Protein AF-S7NS71-F1 (afdb_monomer_lite)

InterPro domains:
  IPR000109 Proton-dependent oligopeptide transporter family [PF00854] (8-82)
  IPR036259 MFS transporter superfamily [G3DSA:1.20.1250.20] (3-94)

Structure (mmCIF, N/CA/C/O backbone):
data_AF-S7NS71-F1
#
_entry.id   AF-S7NS71-F1
#
loop_
_atom_site.group_PDB
_atom_site.id
_atom_site.type_symbol
_atom_site.label_atom_id
_atom_site.label_alt_id
_atom_site.label_comp_id
_atom_site.label_asym_id
_atom_site.label_entity_id
_atom_site.label_seq_id
_atom_site.pdbx_PDB_ins_code
_atom_site.Cartn_x
_atom_site.Cartn_y
_atom_site.Cartn_z
_atom_site.occupancy
_atom_site.B_iso_or_equiv
_atom_site.auth_seq_id
_atom_site.auth_comp_id
_atom_site.auth_asym_id
_atom_site.auth_atom_id
_atom_site.pdbx_PDB_model_num
ATOM 1 N N . MET A 1 1 ? 15.073 10.742 -24.140 1.00 55.72 1 MET A N 1
ATOM 2 C CA . MET A 1 1 ? 15.209 10.241 -22.746 1.00 55.72 1 MET A CA 1
ATOM 3 C C . MET A 1 1 ? 14.521 11.100 -21.661 1.00 55.72 1 MET A C 1
ATOM 5 O O . MET A 1 1 ? 14.599 10.730 -20.498 1.00 55.72 1 MET A O 1
ATOM 9 N N . GLY A 1 2 ? 13.787 12.183 -21.980 1.00 62.75 2 GLY A N 1
ATOM 10 C CA . GLY A 1 2 ? 13.101 13.016 -20.965 1.00 62.75 2 GLY A CA 1
ATOM 11 C C . GLY A 1 2 ? 11.691 12.559 -20.544 1.00 62.75 2 GLY A C 1
ATOM 12 O O . GLY A 1 2 ? 11.315 12.750 -19.390 1.00 62.75 2 GLY A O 1
ATOM 13 N N . LEU A 1 3 ? 10.923 11.908 -21.434 1.00 69.50 3 LEU A N 1
ATOM 14 C CA . LEU A 1 3 ? 9.509 11.566 -21.180 1.00 69.50 3 LEU A CA 1
ATOM 15 C C . LEU A 1 3 ? 9.301 10.640 -19.966 1.00 69.50 3 LEU A C 1
ATOM 17 O O . LEU A 1 3 ? 8.398 10.871 -19.164 1.00 69.50 3 LEU A O 1
ATOM 21 N N . GLY A 1 4 ? 10.167 9.636 -19.785 1.00 78.38 4 GLY A N 1
ATOM 22 C CA . GLY A 1 4 ? 10.047 8.672 -18.683 1.00 78.38 4 GLY A CA 1
ATOM 23 C C . GLY A 1 4 ? 10.193 9.302 -17.292 1.00 78.38 4 GLY A C 1
ATOM 24 O O . GLY A 1 4 ? 9.472 8.934 -16.368 1.00 78.38 4 GLY A O 1
ATOM 25 N N . ARG A 1 5 ? 11.055 10.322 -17.138 1.00 83.00 5 ARG A N 1
ATOM 26 C CA . ARG A 1 5 ? 11.219 11.041 -15.859 1.00 83.00 5 ARG A CA 1
ATOM 27 C C . ARG A 1 5 ? 9.948 11.786 -15.452 1.00 83.00 5 ARG A C 1
ATOM 29 O O . ARG A 1 5 ? 9.606 11.796 -14.272 1.00 83.00 5 ARG A O 1
ATOM 36 N N . HIS A 1 6 ? 9.242 12.392 -16.407 1.00 87.00 6 HIS A N 1
ATOM 37 C CA . HIS A 1 6 ? 7.996 13.111 -16.127 1.00 87.00 6 HIS A CA 1
ATOM 38 C C . HIS A 1 6 ? 6.845 12.160 -15.782 1.00 87.00 6 HIS A C 1
ATOM 40 O O . HIS A 1 6 ? 6.113 12.438 -14.831 1.00 87.00 6 HIS A O 1
ATOM 46 N N . ALA A 1 7 ? 6.727 11.030 -16.489 1.00 88.81 7 ALA A N 1
ATOM 47 C CA . ALA A 1 7 ? 5.732 9.998 -16.191 1.00 88.81 7 ALA A CA 1
ATOM 48 C C . ALA A 1 7 ? 5.932 9.411 -14.784 1.00 88.81 7 ALA A C 1
ATOM 50 O O . ALA A 1 7 ? 5.001 9.416 -13.979 1.00 88.81 7 ALA A O 1
ATOM 51 N N . ASN A 1 8 ? 7.168 9.031 -14.440 1.00 91.88 8 ASN A N 1
ATOM 52 C CA . ASN A 1 8 ? 7.502 8.525 -13.107 1.00 91.88 8 ASN A CA 1
ATOM 53 C C . ASN A 1 8 ? 7.205 9.565 -12.019 1.00 91.88 8 ASN A C 1
ATOM 55 O O . ASN A 1 8 ? 6.591 9.244 -11.005 1.00 91.88 8 ASN A O 1
ATOM 59 N N . ARG A 1 9 ? 7.569 10.838 -12.236 1.00 93.75 9 ARG A N 1
ATOM 60 C CA . ARG A 1 9 ? 7.268 11.915 -11.279 1.00 93.75 9 ARG A CA 1
ATOM 61 C C . ARG A 1 9 ? 5.765 12.095 -11.074 1.00 93.75 9 ARG A C 1
ATOM 63 O O . ARG A 1 9 ? 5.329 12.293 -9.945 1.00 93.75 9 ARG A O 1
ATOM 70 N N . ARG A 1 10 ? 4.971 12.047 -12.147 1.00 94.50 10 ARG A N 1
ATOM 71 C CA . ARG A 1 10 ? 3.509 12.186 -12.077 1.00 94.50 10 ARG A CA 1
ATOM 72 C C . ARG A 1 10 ? 2.879 11.017 -11.322 1.00 94.50 10 ARG A C 1
ATOM 74 O O . ARG A 1 10 ? 2.011 11.265 -10.490 1.00 94.50 10 ARG A O 1
ATOM 81 N N . PHE A 1 11 ? 3.351 9.796 -11.578 1.00 94.19 11 PHE A N 1
ATOM 82 C CA . PHE A 1 11 ? 2.945 8.596 -10.851 1.00 94.19 11 PHE A CA 1
ATOM 83 C C . PHE A 1 11 ? 3.220 8.742 -9.351 1.00 94.19 11 PHE A C 1
ATOM 85 O O . PHE A 1 11 ? 2.286 8.677 -8.556 1.00 94.19 11 PHE A O 1
ATOM 92 N N . PHE A 1 12 ? 4.466 9.040 -8.965 1.00 95.06 12 PHE A N 1
ATOM 93 C CA . PHE A 1 12 ? 4.815 9.189 -7.552 1.00 95.06 12 PHE A CA 1
ATOM 94 C C . PHE A 1 12 ? 4.068 10.345 -6.887 1.00 95.06 12 PHE A C 1
ATOM 96 O O . PHE A 1 12 ? 3.615 10.199 -5.760 1.00 95.06 12 PHE A O 1
ATOM 103 N N . ASN A 1 13 ? 3.867 11.470 -7.575 1.00 96.50 13 ASN A N 1
ATOM 104 C CA . ASN A 1 13 ? 3.105 12.590 -7.023 1.00 96.50 13 ASN A CA 1
ATOM 105 C C . ASN A 1 13 ? 1.659 12.197 -6.679 1.00 96.50 13 ASN A C 1
ATOM 107 O O . ASN A 1 13 ? 1.179 12.505 -5.592 1.00 96.50 13 ASN A O 1
ATOM 111 N N . TRP A 1 14 ? 0.971 11.500 -7.589 1.00 97.12 14 TRP A N 1
ATOM 112 C CA . TRP A 1 14 ? -0.378 10.990 -7.329 1.00 97.12 14 TRP A CA 1
ATOM 113 C C . TRP A 1 14 ? -0.396 9.923 -6.238 1.00 97.12 14 TRP A C 1
ATOM 115 O O . TRP A 1 14 ? -1.280 9.943 -5.385 1.00 97.12 14 TRP A O 1
ATOM 125 N N . PHE A 1 15 ? 0.602 9.040 -6.222 1.00 95.62 15 PHE A N 1
ATOM 126 C CA . PHE A 1 15 ? 0.762 8.038 -5.176 1.00 95.62 15 PHE A CA 1
ATOM 127 C C . PHE A 1 15 ? 0.900 8.687 -3.789 1.00 95.62 15 PHE A C 1
ATOM 129 O O . PHE A 1 15 ? 0.110 8.387 -2.895 1.00 95.62 15 PHE A O 1
ATOM 136 N N . TYR A 1 16 ? 1.804 9.658 -3.623 1.00 96.62 16 TYR A N 1
ATOM 137 C CA . TYR A 1 16 ? 1.963 10.395 -2.365 1.00 96.62 16 TYR A CA 1
ATOM 138 C C . TYR A 1 16 ? 0.694 11.141 -1.957 1.00 96.62 16 TYR A C 1
ATOM 140 O O . TYR A 1 16 ? 0.321 11.117 -0.783 1.00 96.62 16 TYR A O 1
ATOM 148 N N . TRP A 1 17 ? 0.011 11.779 -2.908 1.00 97.44 17 TRP A N 1
ATOM 149 C CA . TRP A 1 17 ? -1.257 12.447 -2.627 1.00 97.44 17 TRP A CA 1
ATOM 150 C C . TRP A 1 17 ? -2.317 11.455 -2.120 1.00 97.44 17 TRP A C 1
ATOM 152 O O . TRP A 1 17 ? -2.955 11.712 -1.101 1.00 97.44 17 TRP A O 1
ATOM 162 N N . SER A 1 18 ? -2.436 10.284 -2.758 1.00 97.06 18 SER A N 1
ATOM 163 C CA . SER A 1 18 ? -3.389 9.241 -2.358 1.00 97.06 18 SER A CA 1
ATOM 164 C C . SER A 1 18 ? -3.107 8.663 -0.966 1.00 97.06 18 SER A C 1
ATOM 166 O O . SER A 1 18 ? -4.047 8.434 -0.209 1.00 97.06 18 SER A O 1
ATOM 168 N N . ILE A 1 19 ? -1.832 8.503 -0.583 1.00 96.75 19 ILE A N 1
ATOM 169 C CA . ILE A 1 19 ? -1.449 8.039 0.761 1.00 96.75 19 ILE A CA 1
ATOM 170 C C . ILE A 1 19 ? -1.885 9.047 1.822 1.00 96.75 19 ILE A C 1
ATOM 172 O O . ILE A 1 19 ? -2.483 8.662 2.823 1.00 96.75 19 ILE A O 1
ATOM 176 N N . ASN A 1 20 ? -1.604 10.334 1.609 1.00 97.62 20 ASN A N 1
ATOM 177 C CA . ASN A 1 20 ? -1.975 11.374 2.568 1.00 97.62 20 ASN A CA 1
ATOM 178 C C . ASN A 1 20 ? -3.499 11.491 2.699 1.00 97.62 20 ASN A C 1
ATOM 180 O O . ASN A 1 20 ? -4.015 11.553 3.812 1.00 97.62 20 ASN A O 1
ATOM 184 N N . ALA A 1 21 ? -4.225 11.448 1.578 1.00 97.50 21 ALA A N 1
ATOM 185 C CA . ALA A 1 21 ? -5.685 11.421 1.591 1.00 97.50 21 ALA A CA 1
ATOM 186 C C . ALA A 1 21 ? -6.224 10.190 2.345 1.00 97.50 21 ALA A C 1
ATOM 188 O O . ALA A 1 21 ? -7.100 10.323 3.199 1.00 97.50 21 ALA A O 1
ATOM 189 N N . GLY A 1 22 ? -5.659 9.005 2.091 1.00 96.69 22 GLY A N 1
ATOM 190 C CA . GLY A 1 22 ? -6.005 7.772 2.799 1.00 96.69 22 GLY A CA 1
ATOM 191 C C . GLY A 1 22 ? -5.719 7.838 4.302 1.00 96.69 22 GLY A C 1
ATOM 192 O O . GLY A 1 22 ? -6.535 7.379 5.097 1.00 96.69 22 GLY A O 1
ATOM 193 N N . ALA A 1 23 ? -4.610 8.459 4.711 1.00 97.19 23 ALA A N 1
ATOM 194 C CA . ALA A 1 23 ? -4.270 8.655 6.119 1.00 97.19 23 ALA A CA 1
ATOM 195 C C . ALA A 1 23 ? -5.285 9.563 6.830 1.00 97.19 23 ALA A C 1
ATOM 197 O O . ALA A 1 23 ? -5.769 9.209 7.904 1.00 97.19 23 ALA A O 1
ATOM 198 N N . VAL A 1 24 ? -5.666 10.686 6.211 1.00 98.00 24 VAL A N 1
ATOM 199 C CA . VAL A 1 24 ? -6.706 11.584 6.744 1.00 98.00 24 VAL A CA 1
ATOM 200 C C . VAL A 1 24 ? -8.048 10.856 6.858 1.00 98.00 24 VAL A C 1
ATOM 202 O O . VAL A 1 24 ? -8.690 10.921 7.904 1.00 98.00 24 VAL A O 1
ATOM 205 N N . LEU A 1 25 ? -8.455 10.107 5.827 1.00 96.38 25 LEU A N 1
ATOM 206 C CA . LEU A 1 25 ? -9.684 9.307 5.869 1.00 96.38 25 LEU A CA 1
ATOM 207 C C . LEU A 1 25 ? -9.647 8.244 6.970 1.00 96.38 25 LEU A C 1
ATOM 209 O O . LEU A 1 25 ? -10.650 8.047 7.647 1.00 96.38 25 LEU A O 1
ATOM 213 N N . SER A 1 26 ? -8.507 7.588 7.187 1.00 95.94 26 SER A N 1
ATOM 214 C CA . SER A 1 26 ? -8.349 6.607 8.263 1.00 95.94 26 SER A CA 1
ATOM 215 C C . SER A 1 26 ? -8.509 7.257 9.642 1.00 95.94 26 SER A C 1
ATOM 217 O O . SER A 1 26 ? -9.308 6.805 10.461 1.00 95.94 26 SER A O 1
ATOM 219 N N . LEU A 1 27 ? -7.823 8.379 9.875 1.00 96.25 27 LEU A N 1
ATOM 220 C CA . LEU A 1 27 ? -7.881 9.101 11.148 1.00 96.25 27 LEU A CA 1
ATOM 221 C C . LEU A 1 27 ? -9.261 9.694 11.450 1.00 96.25 27 LEU A C 1
ATOM 223 O O . LEU A 1 27 ? -9.596 9.854 12.617 1.00 96.25 27 LEU A O 1
ATOM 227 N N . LEU A 1 28 ? -10.056 10.020 10.428 1.00 96.69 28 LEU A N 1
ATOM 228 C CA . LEU A 1 28 ? -11.409 10.544 10.608 1.00 96.69 28 LEU A CA 1
ATOM 229 C C . LEU A 1 28 ? -12.450 9.422 10.652 1.00 96.69 28 LEU A C 1
ATOM 231 O O . LEU A 1 28 ? -13.139 9.246 11.651 1.00 96.69 28 LEU A O 1
ATOM 235 N N . VAL A 1 29 ? -12.565 8.649 9.571 1.00 95.56 29 VAL A N 1
ATOM 236 C CA . VAL A 1 29 ? -13.650 7.679 9.370 1.00 95.56 29 VAL A CA 1
ATOM 237 C C . VAL A 1 29 ? -13.425 6.421 10.197 1.00 95.56 29 VAL A C 1
ATOM 239 O O . VAL A 1 29 ? -14.328 5.997 10.916 1.00 95.56 29 VAL A O 1
ATOM 242 N N . VAL A 1 30 ? -12.235 5.817 10.125 1.00 95.69 30 VAL A N 1
ATOM 243 C CA . VAL A 1 30 ? -11.975 4.552 10.834 1.00 95.69 30 VAL A CA 1
ATOM 244 C C . VAL A 1 30 ? -11.974 4.789 12.341 1.00 95.69 30 VAL A C 1
ATOM 246 O O . VAL A 1 30 ? -12.615 4.030 13.067 1.00 95.69 30 VAL A O 1
ATOM 249 N N . ALA A 1 31 ? -11.351 5.876 12.806 1.00 95.75 31 ALA A N 1
ATOM 250 C CA . ALA A 1 31 ? -11.384 6.245 14.220 1.00 95.75 31 ALA A CA 1
ATOM 251 C C . ALA A 1 31 ? -12.817 6.515 14.710 1.00 95.75 31 ALA A C 1
ATOM 253 O O . ALA A 1 31 ? -13.208 6.000 15.757 1.00 95.75 31 ALA A O 1
ATOM 254 N N . PHE A 1 32 ? -13.632 7.241 13.931 1.00 97.06 32 PHE A N 1
ATOM 255 C CA . PHE A 1 32 ? -15.036 7.477 14.272 1.00 97.06 32 PHE A CA 1
ATOM 256 C C . PHE A 1 32 ? -15.819 6.167 14.416 1.00 97.06 32 PHE A C 1
ATOM 258 O O . PHE A 1 32 ? -16.526 5.984 15.407 1.00 97.06 32 PHE A O 1
ATOM 265 N N . VAL A 1 33 ? -15.668 5.237 13.466 1.00 97.00 33 VAL A N 1
ATOM 266 C CA . VAL A 1 33 ? -16.342 3.927 13.492 1.00 97.00 33 VAL A CA 1
ATOM 267 C C . VAL A 1 33 ? -15.897 3.096 14.695 1.00 97.00 33 VAL A C 1
ATOM 269 O O . VAL A 1 33 ? -16.734 2.477 15.353 1.00 97.00 33 VAL A O 1
ATOM 272 N N . GLN A 1 34 ? -14.600 3.093 15.010 1.00 95.75 34 GLN A N 1
ATOM 273 C CA . GLN A 1 34 ? -14.065 2.370 16.165 1.00 95.75 34 GLN A CA 1
ATOM 274 C C . GLN A 1 34 ? -14.606 2.917 17.488 1.00 95.75 34 GLN A C 1
ATOM 276 O O . GLN A 1 34 ? -14.946 2.132 18.369 1.00 95.75 34 GLN A O 1
ATOM 281 N N . GLN A 1 35 ? -14.706 4.242 17.615 1.00 96.94 35 GLN A N 1
ATOM 282 C CA . GLN A 1 35 ? -15.130 4.902 18.850 1.00 96.94 35 GLN A CA 1
ATOM 283 C C . GLN A 1 35 ? -16.652 4.921 19.048 1.00 96.94 35 GLN A C 1
ATOM 285 O O . GLN A 1 35 ? -17.102 4.846 20.187 1.00 96.94 35 GLN A O 1
ATOM 290 N N . ASN A 1 36 ? -17.442 5.027 17.972 1.00 97.12 36 ASN A N 1
ATOM 291 C CA . ASN A 1 36 ? -18.890 5.270 18.066 1.00 97.12 36 ASN A CA 1
ATOM 292 C C . ASN A 1 36 ? -19.757 4.084 17.634 1.00 97.12 36 ASN A C 1
ATOM 294 O O . ASN A 1 36 ? -20.920 4.023 18.019 1.00 97.12 36 ASN A O 1
ATOM 298 N N . ILE A 1 37 ? -19.232 3.168 16.815 1.00 94.88 37 ILE A N 1
ATOM 299 C CA . ILE A 1 3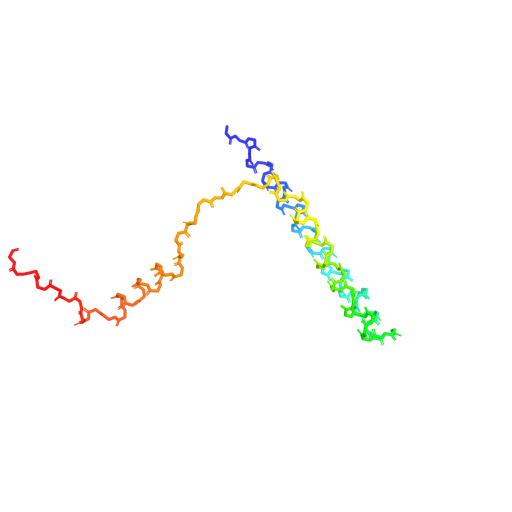7 ? -20.000 2.018 16.328 1.00 94.88 37 ILE A CA 1
ATOM 300 C C . ILE A 1 37 ? -19.547 0.766 17.061 1.00 94.88 37 ILE A C 1
ATOM 302 O O . ILE A 1 37 ? -20.241 0.316 17.960 1.00 94.88 37 ILE A O 1
ATOM 306 N N . ASN A 1 38 ? -18.416 0.183 16.662 1.00 95.06 38 ASN A N 1
ATOM 307 C CA . ASN A 1 38 ? -17.873 -1.044 17.240 1.00 95.06 38 ASN A CA 1
ATOM 308 C C . ASN A 1 38 ? -16.454 -1.293 16.713 1.00 95.06 38 ASN A C 1
ATOM 310 O O . ASN A 1 38 ? -16.179 -1.118 15.521 1.00 95.06 38 ASN A O 1
ATOM 314 N N . PHE A 1 39 ? -15.583 -1.834 17.567 1.00 93.88 39 PHE A N 1
ATOM 315 C CA . PHE A 1 39 ? -14.218 -2.207 17.182 1.00 93.88 39 PHE A CA 1
ATOM 316 C C . PHE A 1 39 ? -14.175 -3.252 16.063 1.00 93.88 39 PHE A C 1
ATOM 318 O O . PHE A 1 39 ? -13.373 -3.123 15.142 1.00 93.88 39 PHE A O 1
ATOM 325 N N . LEU A 1 40 ? -15.059 -4.255 16.097 1.00 95.56 40 LEU A N 1
ATOM 326 C CA . LEU A 1 40 ? -15.088 -5.321 15.090 1.00 95.56 40 LEU A CA 1
ATOM 327 C C . LEU A 1 40 ? -15.338 -4.771 13.677 1.00 95.56 40 LEU A C 1
ATOM 329 O O . LEU A 1 40 ? -14.629 -5.130 12.738 1.00 95.56 40 LEU A O 1
ATOM 333 N N . VAL A 1 41 ? -16.287 -3.839 13.539 1.00 94.75 41 VAL A N 1
ATOM 334 C CA . VAL A 1 41 ? -16.559 -3.156 12.265 1.00 94.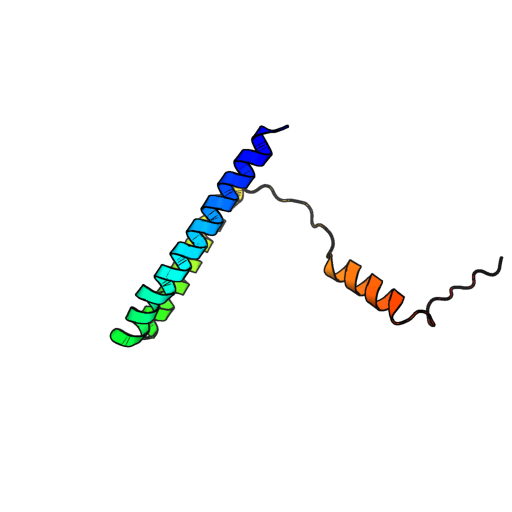75 41 VAL A CA 1
ATOM 335 C C . VAL A 1 41 ? -15.356 -2.301 11.869 1.00 94.75 41 VAL A C 1
ATOM 337 O O . VAL A 1 41 ? -14.884 -2.396 10.738 1.00 94.75 41 VAL A O 1
ATOM 340 N N . GLY A 1 42 ? -14.784 -1.553 12.814 1.00 94.56 42 GLY A N 1
ATOM 341 C CA . GLY A 1 42 ? -13.589 -0.742 12.584 1.00 94.56 42 GLY A CA 1
ATOM 342 C C . GLY A 1 42 ? -12.389 -1.532 12.051 1.00 94.56 42 GLY A C 1
ATOM 343 O O . GLY A 1 42 ? -11.707 -1.055 11.150 1.00 94.56 42 GLY A O 1
ATOM 344 N N . TYR A 1 43 ? -12.147 -2.751 12.544 1.00 94.75 43 TYR A N 1
ATOM 345 C CA . TYR A 1 43 ? -11.066 -3.616 12.053 1.00 94.75 43 TYR A CA 1
ATOM 346 C C . TYR A 1 43 ? -11.396 -4.333 10.740 1.00 94.75 43 TYR A C 1
ATOM 348 O O . TYR A 1 43 ? -10.490 -4.601 9.950 1.00 94.75 43 TYR A O 1
ATOM 356 N N . SER A 1 44 ? -12.674 -4.600 10.460 1.00 96.06 44 SER A N 1
ATOM 357 C CA . SER A 1 44 ? -13.072 -5.177 9.172 1.00 96.06 44 SER A CA 1
ATOM 358 C C . SER A 1 44 ? -12.802 -4.243 7.986 1.00 96.06 44 SER A C 1
ATOM 360 O O . SER A 1 44 ? -12.538 -4.734 6.890 1.00 96.06 44 SER A O 1
ATOM 362 N N . LEU A 1 45 ? -12.786 -2.918 8.195 1.00 95.62 45 LEU A N 1
ATOM 363 C CA . LEU A 1 45 ? -12.490 -1.936 7.144 1.00 95.62 45 LEU A CA 1
ATOM 364 C C . LEU A 1 45 ? -11.064 -2.116 6.575 1.00 95.62 45 LEU A C 1
ATOM 366 O O . LEU A 1 45 ? -10.942 -2.382 5.378 1.00 95.62 45 LEU A O 1
ATOM 370 N N . PRO A 1 46 ? -9.981 -2.041 7.380 1.00 95.00 46 PRO A N 1
ATOM 371 C CA . PRO A 1 46 ? -8.627 -2.328 6.908 1.00 95.00 46 PRO A CA 1
ATOM 372 C C . PRO A 1 46 ? -8.476 -3.715 6.281 1.00 95.00 46 PRO A C 1
ATOM 374 O O . PRO A 1 46 ? -7.827 -3.842 5.244 1.00 95.00 46 PRO A O 1
ATOM 377 N N . VAL A 1 47 ? -9.097 -4.744 6.871 1.00 97.38 47 VAL A N 1
ATOM 378 C CA . VAL A 1 47 ? -9.062 -6.113 6.329 1.00 97.38 47 VAL A CA 1
ATOM 379 C C . VAL A 1 47 ? -9.691 -6.160 4.937 1.00 97.38 47 VAL A C 1
ATOM 381 O O . VAL A 1 47 ? -9.095 -6.720 4.020 1.00 97.38 47 VAL A O 1
ATOM 384 N N . GLY A 1 48 ? -10.847 -5.520 4.750 1.00 97.31 48 GLY A N 1
ATOM 385 C CA . GLY A 1 48 ? -11.506 -5.403 3.453 1.00 97.31 48 GLY A CA 1
ATOM 386 C C . GLY A 1 48 ? -10.650 -4.658 2.428 1.00 97.31 48 GLY A C 1
ATOM 387 O O . GLY A 1 48 ? -10.499 -5.126 1.302 1.00 97.31 48 GLY A O 1
ATOM 388 N N . CYS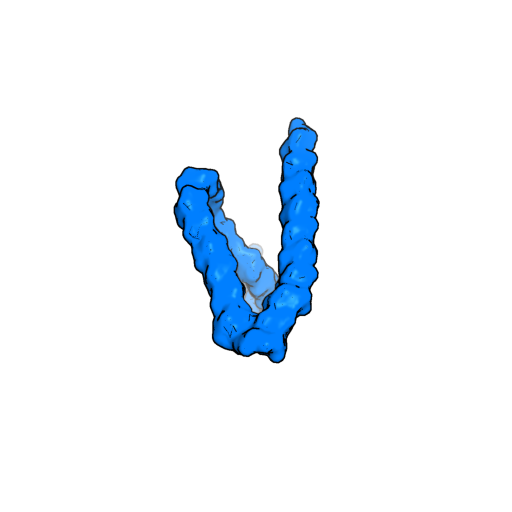 A 1 49 ? -10.023 -3.546 2.823 1.00 96.31 49 CYS A N 1
ATOM 389 C CA . CYS A 1 49 ? -9.127 -2.778 1.954 1.00 96.31 49 CYS A CA 1
ATOM 390 C C . CYS A 1 49 ? -7.908 -3.594 1.500 1.00 96.31 49 CYS A C 1
ATOM 392 O O . CYS A 1 49 ? -7.582 -3.603 0.313 1.00 96.31 49 CYS A O 1
ATOM 394 N N . VAL A 1 50 ? -7.245 -4.299 2.423 1.00 97.25 50 VAL A N 1
ATOM 395 C CA . VAL A 1 50 ? -6.096 -5.160 2.098 1.00 97.25 50 VAL A CA 1
ATOM 396 C C . VAL A 1 50 ? -6.535 -6.353 1.250 1.00 97.25 50 VAL A C 1
ATOM 398 O O . VAL A 1 50 ? -5.856 -6.687 0.283 1.00 97.25 50 VAL A O 1
ATOM 401 N N . GLY A 1 51 ? -7.688 -6.956 1.554 1.00 98.19 51 GLY A N 1
ATOM 402 C CA . GLY A 1 51 ? -8.267 -8.033 0.753 1.00 98.19 51 GLY A CA 1
ATOM 403 C C . GLY A 1 51 ? -8.540 -7.597 -0.686 1.00 98.19 51 GLY A C 1
ATOM 404 O O . GLY A 1 51 ? -8.126 -8.272 -1.626 1.00 98.19 51 GLY A O 1
ATOM 405 N N . LEU A 1 52 ? -9.157 -6.429 -0.880 1.00 97.81 52 LEU A N 1
ATOM 406 C CA . LEU A 1 52 ? -9.383 -5.859 -2.208 1.00 97.81 52 LEU A CA 1
ATOM 407 C C . LEU A 1 52 ? -8.062 -5.582 -2.937 1.00 97.81 52 LEU A C 1
ATOM 409 O O . LEU A 1 52 ? -7.922 -5.950 -4.103 1.00 97.81 52 LEU A O 1
ATOM 413 N N . ALA A 1 53 ? -7.073 -4.996 -2.256 1.00 96.56 53 ALA A N 1
ATOM 414 C CA . ALA A 1 53 ? -5.749 -4.757 -2.830 1.00 96.56 53 ALA A CA 1
ATOM 415 C C . ALA A 1 53 ? -5.056 -6.063 -3.255 1.00 96.56 53 ALA A C 1
ATOM 417 O O . ALA A 1 53 ? -4.436 -6.116 -4.317 1.00 96.56 53 ALA A O 1
ATOM 418 N N . PHE A 1 54 ? -5.204 -7.130 -2.467 1.00 97.69 54 PHE A N 1
ATOM 419 C CA . PHE A 1 54 ? -4.689 -8.456 -2.792 1.00 97.69 54 PHE A CA 1
ATOM 420 C C . PHE A 1 54 ? -5.334 -9.029 -4.059 1.00 97.69 54 PHE A C 1
ATOM 422 O O . PHE A 1 54 ? -4.620 -9.470 -4.956 1.00 97.69 54 PHE A O 1
ATOM 429 N N . PHE A 1 55 ? -6.661 -8.960 -4.197 1.00 97.88 55 PHE A N 1
ATOM 430 C CA . PHE A 1 55 ? -7.327 -9.414 -5.422 1.00 97.88 55 PHE A CA 1
ATOM 431 C C . PHE A 1 55 ? -6.904 -8.599 -6.646 1.00 97.88 55 PHE A C 1
ATOM 433 O O . PHE A 1 55 ? -6.606 -9.178 -7.689 1.00 97.88 55 PHE A O 1
ATOM 440 N N . VAL A 1 56 ? -6.804 -7.273 -6.518 1.00 97.00 56 VAL A N 1
ATOM 441 C CA . VAL A 1 56 ? -6.287 -6.411 -7.594 1.00 97.00 56 VAL A CA 1
ATOM 442 C C . VAL A 1 56 ? -4.869 -6.826 -7.989 1.00 97.00 56 VAL A C 1
ATOM 444 O O . VAL A 1 56 ? -4.576 -6.925 -9.178 1.00 97.00 56 VAL A O 1
ATOM 447 N N . PHE A 1 57 ? -4.002 -7.125 -7.019 1.00 95.19 57 PHE A N 1
ATOM 448 C CA . PHE A 1 57 ? -2.647 -7.609 -7.279 1.00 95.19 57 PHE A CA 1
ATOM 449 C C . PHE A 1 57 ? -2.640 -8.946 -8.036 1.00 95.19 57 PHE A C 1
ATOM 451 O O . PHE A 1 57 ? -1.901 -9.096 -9.011 1.00 95.19 57 PHE A O 1
ATOM 458 N N . LEU A 1 58 ? -3.493 -9.897 -7.647 1.00 96.12 58 LEU A N 1
ATOM 459 C CA . LEU A 1 58 ? -3.624 -11.173 -8.353 1.00 96.12 58 LEU A CA 1
ATOM 460 C C . LEU A 1 58 ? -4.086 -10.976 -9.804 1.00 96.12 58 LEU A C 1
ATOM 462 O O . LEU A 1 58 ? -3.468 -11.513 -10.719 1.00 96.12 58 LEU A O 1
ATOM 466 N N . PHE A 1 59 ? -5.109 -10.152 -10.042 1.00 96.81 59 PHE A N 1
ATOM 467 C CA . PHE A 1 59 ? -5.584 -9.867 -11.402 1.00 96.81 59 PHE A CA 1
ATOM 468 C C . PHE A 1 59 ? -4.575 -9.074 -12.242 1.00 96.81 59 PHE A C 1
ATOM 470 O O . PHE A 1 59 ? -4.530 -9.237 -13.459 1.00 96.81 59 PHE A O 1
ATOM 477 N N . ALA A 1 60 ? -3.742 -8.244 -11.609 1.00 95.12 60 ALA A N 1
ATOM 478 C CA . ALA A 1 60 ? -2.680 -7.489 -12.270 1.00 95.12 60 ALA A CA 1
ATOM 479 C C . ALA A 1 60 ? -1.393 -8.303 -12.497 1.00 95.12 60 ALA A C 1
ATOM 481 O O . ALA A 1 60 ? -0.524 -7.863 -13.248 1.00 95.12 60 ALA A O 1
ATOM 482 N N . THR A 1 61 ? -1.277 -9.499 -11.906 1.00 93.12 61 THR A N 1
ATOM 483 C CA . THR A 1 61 ? -0.101 -10.378 -12.026 1.00 93.12 61 THR A CA 1
ATOM 484 C C . THR A 1 61 ? 0.398 -10.584 -13.466 1.00 93.12 61 THR A C 1
ATOM 486 O O . THR A 1 61 ? 1.602 -10.428 -13.670 1.00 93.12 61 THR A O 1
ATOM 489 N N . PRO A 1 62 ? -0.444 -10.847 -14.490 1.00 92.62 62 PRO A N 1
ATOM 490 C CA . PRO A 1 62 ? 0.038 -11.010 -15.868 1.00 92.62 62 PRO A CA 1
ATOM 491 C C . PRO A 1 62 ? 0.626 -9.734 -16.497 1.00 92.62 62 PRO A C 1
ATOM 493 O O . PRO A 1 62 ? 1.293 -9.818 -17.523 1.00 92.62 62 PRO A O 1
ATOM 496 N N . ILE A 1 63 ? 0.383 -8.555 -15.915 1.00 95.44 63 ILE A N 1
ATOM 497 C CA . ILE A 1 63 ? 0.863 -7.259 -16.422 1.00 95.44 63 ILE A CA 1
ATOM 498 C C . ILE A 1 63 ? 2.231 -6.901 -15.806 1.00 95.44 63 ILE A C 1
ATOM 500 O O . ILE A 1 63 ? 2.957 -6.057 -16.335 1.00 95.44 63 ILE A O 1
ATOM 504 N N . PHE A 1 64 ? 2.614 -7.526 -14.688 1.00 92.62 64 PHE A N 1
ATOM 505 C CA . PHE A 1 64 ? 3.846 -7.183 -13.982 1.00 92.62 64 PHE A CA 1
ATOM 506 C C . PHE A 1 64 ? 5.101 -7.731 -14.670 1.00 92.62 64 PHE A C 1
ATOM 508 O O . PHE A 1 64 ? 5.176 -8.886 -15.078 1.00 92.62 64 PHE A O 1
ATOM 515 N N . ILE A 1 65 ? 6.139 -6.892 -14.742 1.00 92.62 65 ILE A N 1
ATOM 516 C CA . ILE A 1 65 ? 7.457 -7.270 -15.260 1.00 92.62 65 ILE A CA 1
ATOM 517 C C . ILE A 1 65 ? 8.285 -7.844 -14.106 1.00 92.62 65 ILE A C 1
ATOM 519 O O . ILE A 1 65 ? 8.784 -7.094 -13.263 1.00 92.62 65 ILE A O 1
ATOM 523 N N . THR A 1 66 ? 8.469 -9.163 -14.079 1.00 90.25 66 THR A N 1
ATOM 524 C CA . THR A 1 66 ? 9.328 -9.830 -13.092 1.00 90.25 66 THR A CA 1
ATOM 525 C C . THR A 1 66 ? 10.797 -9.514 -13.366 1.00 90.25 66 THR A C 1
ATOM 527 O O . THR A 1 66 ? 11.304 -9.719 -14.470 1.00 90.25 66 THR A O 1
ATOM 530 N N . LYS A 1 67 ? 11.499 -9.002 -12.354 1.00 89.88 67 LYS A N 1
ATOM 531 C CA . LYS A 1 67 ? 12.951 -8.799 -12.392 1.00 89.88 67 LYS A CA 1
ATOM 532 C C . LYS A 1 67 ? 13.650 -9.999 -11.744 1.00 89.88 67 LYS A C 1
ATOM 534 O O . LYS A 1 67 ? 13.097 -10.557 -10.796 1.00 89.88 67 LYS A O 1
ATOM 539 N N . PRO A 1 68 ? 14.829 -10.416 -12.242 1.00 89.06 68 PRO A N 1
ATOM 540 C CA . PRO A 1 68 ? 15.610 -11.459 -11.583 1.00 89.06 68 PRO A CA 1
ATOM 541 C C . PRO A 1 68 ? 15.964 -11.026 -10.151 1.00 89.06 68 PRO A C 1
ATOM 543 O O . PRO A 1 68 ? 16.050 -9.823 -9.892 1.00 89.06 68 PRO A O 1
ATOM 546 N N . PRO A 1 69 ? 16.160 -11.976 -9.220 1.00 85.69 69 PRO A N 1
ATOM 547 C CA . PRO A 1 69 ? 16.468 -11.653 -7.834 1.00 85.69 69 PRO A CA 1
ATOM 548 C C . PRO A 1 69 ? 17.800 -10.901 -7.757 1.00 85.69 69 PRO A C 1
ATOM 550 O O . PRO A 1 69 ? 18.869 -11.465 -7.986 1.00 85.69 69 PRO A O 1
ATOM 553 N N . GLU A 1 70 ? 17.729 -9.610 -7.445 1.00 81.56 70 GLU A N 1
ATOM 554 C CA . GLU A 1 70 ? 18.897 -8.810 -7.096 1.00 81.56 70 GLU A CA 1
ATOM 555 C C . GLU A 1 70 ? 19.314 -9.208 -5.672 1.00 81.56 70 GLU A C 1
ATOM 557 O O . GLU A 1 70 ? 18.467 -9.331 -4.784 1.00 81.56 70 GLU A O 1
ATOM 562 N N . GLY A 1 71 ? 20.600 -9.499 -5.454 1.00 84.12 71 GLY A N 1
ATOM 563 C CA . GLY A 1 71 ? 21.095 -9.960 -4.153 1.00 84.12 71 GLY A CA 1
ATOM 564 C C . GLY A 1 71 ? 20.726 -9.010 -3.002 1.00 84.12 71 GLY A C 1
ATOM 565 O O . GLY A 1 71 ? 20.446 -7.829 -3.199 1.00 84.12 71 GLY A O 1
ATOM 566 N N . SER A 1 72 ? 20.742 -9.512 -1.764 1.00 87.75 72 SER A N 1
ATOM 567 C CA . SER A 1 72 ? 20.356 -8.699 -0.606 1.00 87.75 72 SER A CA 1
ATOM 568 C C . SER A 1 72 ? 21.372 -7.585 -0.339 1.00 87.75 72 SER A C 1
ATOM 570 O O . SER A 1 72 ? 22.507 -7.851 0.063 1.00 87.75 72 SER A O 1
ATOM 572 N N . GLN A 1 73 ? 20.942 -6.328 -0.469 1.00 86.19 73 GLN A N 1
ATOM 573 C CA . GLN A 1 73 ? 21.740 -5.159 -0.074 1.00 86.19 73 GLN A CA 1
ATOM 574 C C . GLN A 1 73 ? 22.122 -5.212 1.414 1.00 86.19 73 GLN A C 1
ATOM 576 O O . GLN A 1 73 ? 23.214 -4.794 1.792 1.00 86.19 73 GLN A O 1
ATOM 581 N N . VAL A 1 74 ? 21.269 -5.820 2.248 1.00 89.12 74 VAL A N 1
ATOM 582 C CA . VAL A 1 74 ? 21.552 -6.053 3.671 1.00 89.12 74 VAL A CA 1
ATOM 583 C C . VAL A 1 74 ? 22.721 -7.018 3.842 1.00 89.12 74 VAL A C 1
ATOM 585 O O . VAL A 1 74 ? 23.583 -6.772 4.676 1.00 89.12 74 VAL A O 1
ATOM 588 N N . SER A 1 75 ? 22.803 -8.081 3.036 1.00 86.62 75 SER A N 1
ATOM 589 C CA . SER A 1 75 ? 23.938 -9.013 3.094 1.00 86.62 75 SER A CA 1
ATOM 590 C C . SER A 1 75 ? 25.255 -8.339 2.698 1.00 86.62 75 SER A C 1
ATOM 592 O O . SER A 1 75 ? 26.275 -8.566 3.346 1.00 86.62 75 SER A O 1
ATOM 594 N N . SER A 1 76 ? 25.222 -7.442 1.708 1.00 86.25 76 SER A N 1
ATOM 595 C CA . SER A 1 76 ? 26.377 -6.635 1.302 1.00 86.25 76 SER A CA 1
ATOM 596 C C . SER A 1 76 ? 26.811 -5.670 2.407 1.00 86.25 76 SER A C 1
ATOM 598 O O . SER A 1 76 ? 27.996 -5.597 2.728 1.00 86.25 76 SER A O 1
ATOM 600 N N . MET A 1 77 ? 25.858 -4.975 3.034 1.00 90.31 77 MET A N 1
ATOM 601 C CA . MET A 1 77 ? 26.126 -4.068 4.153 1.00 90.31 77 MET A CA 1
ATOM 602 C C . MET A 1 77 ? 26.633 -4.812 5.389 1.00 90.31 77 MET A C 1
ATOM 604 O O . MET A 1 77 ? 27.594 -4.371 6.010 1.00 90.31 77 MET A O 1
ATOM 608 N N . LEU A 1 78 ? 26.038 -5.958 5.724 1.00 90.31 78 LEU A N 1
ATOM 609 C CA . LEU A 1 78 ? 26.458 -6.790 6.848 1.00 90.31 78 LEU A CA 1
ATOM 610 C C . LEU A 1 78 ? 27.858 -7.363 6.619 1.00 90.31 78 LEU A C 1
ATOM 612 O O . LEU A 1 78 ? 28.678 -7.339 7.530 1.00 90.31 78 LEU A O 1
ATOM 616 N N . LYS A 1 79 ? 28.162 -7.822 5.399 1.00 88.31 79 LYS A N 1
ATOM 617 C CA . LYS A 1 79 ? 29.506 -8.272 5.021 1.00 88.31 79 LYS A CA 1
ATOM 618 C C . LYS A 1 79 ? 30.529 -7.152 5.200 1.00 88.31 79 LYS A C 1
ATOM 620 O O . LYS A 1 79 ? 31.568 -7.387 5.807 1.00 88.31 79 LYS A O 1
ATOM 625 N N . LEU A 1 80 ? 30.215 -5.942 4.735 1.00 89.31 80 LEU A N 1
ATOM 626 C CA . LEU A 1 80 ? 31.093 -4.780 4.882 1.00 89.31 80 LEU A CA 1
ATOM 627 C C . LEU A 1 80 ? 31.260 -4.365 6.355 1.00 89.31 80 LEU A C 1
ATOM 629 O O . LEU A 1 80 ? 32.368 -4.070 6.795 1.00 89.31 80 LEU A O 1
ATOM 633 N N . ALA A 1 81 ? 30.177 -4.390 7.135 1.00 90.19 81 ALA A N 1
ATOM 634 C CA . ALA A 1 81 ? 30.202 -4.093 8.564 1.00 90.19 81 ALA A CA 1
ATOM 635 C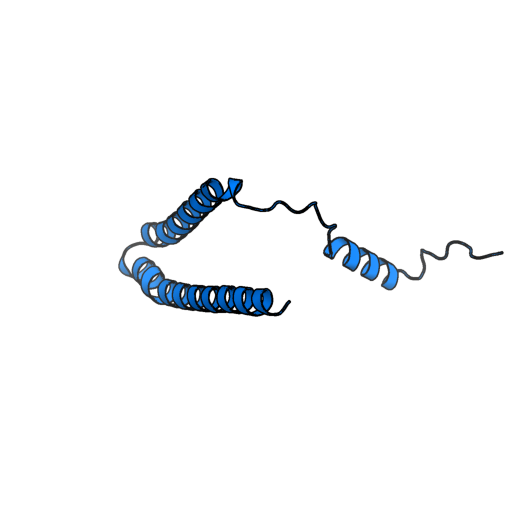 C . ALA A 1 81 ? 31.043 -5.117 9.345 1.00 90.19 81 ALA A C 1
ATOM 637 O O . ALA A 1 81 ? 31.885 -4.727 10.148 1.00 90.19 81 ALA A O 1
ATOM 638 N N . LEU A 1 82 ? 30.884 -6.416 9.068 1.00 87.19 82 LEU A N 1
ATOM 639 C CA . LEU A 1 82 ? 31.681 -7.486 9.679 1.00 87.19 82 LEU A CA 1
ATOM 640 C C . LEU A 1 82 ? 33.162 -7.399 9.288 1.00 87.19 82 LEU A C 1
ATOM 642 O O . LEU A 1 82 ? 34.026 -7.555 10.150 1.00 87.19 82 LEU A O 1
ATOM 646 N N . GLN A 1 83 ? 33.464 -7.101 8.019 1.00 85.31 83 GLN A N 1
ATOM 647 C CA . GLN A 1 83 ? 34.838 -6.880 7.555 1.00 85.31 83 GLN A CA 1
ATOM 648 C C . GLN A 1 83 ? 35.512 -5.712 8.290 1.00 85.31 83 GLN A C 1
ATOM 650 O O . GLN A 1 83 ? 36.680 -5.821 8.656 1.00 85.31 83 GLN A O 1
ATOM 655 N N . ASN A 1 84 ? 34.778 -4.629 8.561 1.00 80.00 84 ASN A N 1
ATOM 656 C CA . ASN A 1 84 ? 35.305 -3.461 9.271 1.00 80.00 84 ASN A CA 1
ATOM 657 C C . ASN A 1 84 ? 35.357 -3.629 10.802 1.00 80.00 84 ASN A C 1
ATOM 659 O O . ASN A 1 84 ? 36.260 -3.086 11.432 1.00 80.00 84 ASN A O 1
ATOM 663 N N . CYS A 1 85 ? 34.431 -4.372 11.418 1.00 75.25 85 CYS A N 1
ATOM 664 C CA . CYS A 1 85 ? 34.438 -4.636 12.866 1.00 75.25 85 CYS A CA 1
ATOM 665 C C . CYS A 1 85 ? 35.465 -5.700 13.288 1.00 75.25 85 CYS A C 1
ATOM 667 O O . CYS A 1 85 ? 35.919 -5.684 14.432 1.00 75.25 85 CYS A O 1
ATOM 669 N N . CYS A 1 86 ? 35.865 -6.606 12.391 1.00 64.19 86 CYS A N 1
ATOM 670 C CA . CYS A 1 86 ? 36.859 -7.645 12.671 1.00 64.19 86 CYS A CA 1
ATOM 671 C C . CYS A 1 86 ? 38.087 -7.560 11.740 1.00 64.19 86 CYS A C 1
ATOM 673 O O . CYS A 1 86 ? 38.391 -8.535 11.049 1.00 64.19 86 CYS A O 1
ATOM 675 N N . PRO A 1 87 ? 38.875 -6.466 11.761 1.00 57.94 87 PRO A N 1
ATOM 676 C CA . PRO A 1 87 ? 40.071 -6.352 10.922 1.00 57.94 87 PRO A CA 1
ATOM 677 C C . PRO A 1 87 ? 41.173 -7.363 11.298 1.00 57.94 87 PRO A C 1
ATOM 679 O O . PRO A 1 87 ? 42.127 -7.546 10.551 1.00 57.94 87 PRO A O 1
ATOM 682 N N . ARG A 1 88 ? 41.064 -8.039 12.454 1.00 54.59 88 ARG A N 1
ATOM 683 C CA . ARG A 1 88 ? 42.110 -8.915 13.014 1.00 54.59 88 ARG A CA 1
ATOM 684 C C . ARG A 1 88 ? 42.003 -10.408 12.684 1.00 54.59 88 ARG A C 1
ATOM 686 O O . ARG A 1 88 ? 42.930 -11.134 13.021 1.00 54.59 88 ARG A O 1
ATOM 693 N N . LEU A 1 89 ? 40.922 -10.876 12.055 1.00 55.16 89 LEU A N 1
ATOM 694 C CA . LEU A 1 89 ? 40.751 -12.304 11.716 1.00 55.16 89 LEU A CA 1
ATOM 695 C C . LEU A 1 89 ? 40.871 -12.611 10.219 1.00 55.16 89 LEU A C 1
ATOM 697 O O . LEU A 1 89 ? 40.869 -13.778 9.842 1.00 55.16 89 LEU A O 1
ATOM 701 N N . TRP A 1 90 ? 41.045 -11.592 9.373 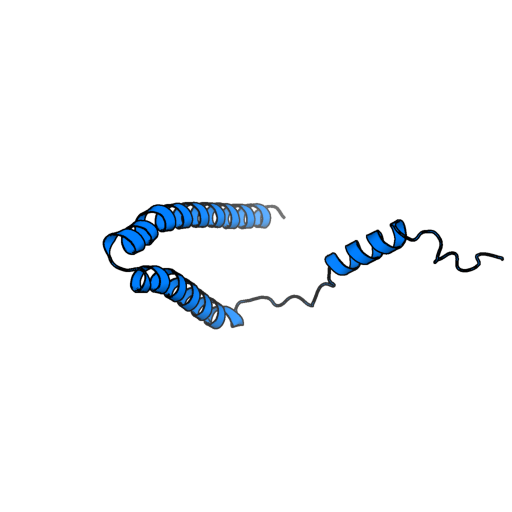1.00 54.56 90 TRP A N 1
ATOM 702 C CA . TRP A 1 90 ? 41.264 -11.770 7.937 1.00 54.56 90 TRP A CA 1
ATOM 703 C C . TRP A 1 90 ? 42.517 -11.023 7.466 1.00 54.56 90 TRP A C 1
ATOM 705 O O . TRP A 1 90 ? 42.478 -10.218 6.543 1.00 54.56 90 TRP A O 1
ATOM 715 N N . CYS A 1 91 ? 43.656 -11.339 8.087 1.00 52.91 91 CYS A N 1
ATOM 716 C CA . CYS A 1 91 ? 44.942 -11.300 7.394 1.00 52.91 91 CYS A CA 1
ATOM 717 C C . CYS A 1 91 ? 45.192 -12.691 6.785 1.00 52.91 91 CYS A C 1
ATOM 719 O O . CYS A 1 91 ? 45.854 -13.512 7.424 1.00 52.91 91 CYS A O 1
ATOM 721 N N . PRO A 1 92 ? 44.700 -13.017 5.574 1.00 53.38 92 PRO A N 1
ATOM 722 C CA . PRO A 1 92 ? 45.313 -14.085 4.817 1.00 53.38 92 PRO A CA 1
ATOM 723 C C . PRO A 1 92 ? 46.663 -13.533 4.370 1.00 53.38 92 PRO A C 1
ATOM 725 O O . PRO A 1 92 ? 46.734 -12.717 3.460 1.00 53.38 92 PRO A O 1
ATOM 728 N N . HIS A 1 93 ? 47.705 -13.896 5.114 1.00 52.12 93 HIS A N 1
ATOM 729 C CA . HIS A 1 93 ? 49.050 -14.169 4.614 1.00 52.12 93 HIS A CA 1
ATOM 730 C C . HIS A 1 93 ? 49.338 -13.636 3.190 1.00 52.12 93 HIS A C 1
ATOM 732 O O . HIS A 1 93 ? 49.456 -14.397 2.235 1.00 52.12 93 HIS A O 1
ATOM 738 N N . ALA A 1 94 ? 49.492 -12.319 3.047 1.00 49.56 94 ALA A N 1
ATOM 739 C CA . ALA A 1 94 ? 50.183 -11.726 1.910 1.00 49.56 94 ALA A CA 1
ATOM 740 C C . ALA A 1 94 ? 51.677 -11.719 2.255 1.00 49.56 94 ALA A C 1
ATOM 742 O O . ALA A 1 94 ? 52.254 -10.701 2.625 1.00 49.56 94 ALA A O 1
ATOM 743 N N . ALA A 1 95 ? 52.263 -12.915 2.225 1.00 50.44 95 ALA A N 1
ATOM 744 C CA . ALA A 1 95 ? 53.698 -13.145 2.254 1.00 50.44 95 ALA A CA 1
ATOM 745 C C . ALA A 1 95 ? 54.094 -13.882 0.967 1.00 50.44 95 ALA A C 1
ATOM 747 O O . ALA A 1 95 ? 54.381 -15.078 1.003 1.00 50.44 95 ALA A O 1
ATOM 748 N N . ARG A 1 96 ? 54.041 -13.179 -0.169 1.00 42.50 96 ARG A N 1
ATOM 749 C CA . ARG A 1 96 ? 55.029 -13.203 -1.260 1.00 42.50 96 ARG A CA 1
ATOM 750 C C . ARG A 1 96 ? 54.615 -12.274 -2.391 1.00 42.50 96 ARG A C 1
ATOM 752 O O . ARG A 1 96 ? 53.408 -12.261 -2.708 1.00 42.50 96 ARG A O 1
#

Foldseek 3Di:
DPPVVVVVVVVVVVVVVVVVVVVVCCVPVLVCCVVPPHVVVSVVVVVVVVVVVVVVCVVCVVVDDDDDDDDDPVVVVVVVVVCVVCVPPPPPDPPD

Radius of gyration: 23.95 Å; chains: 1; bounding box: 75×27×42 Å

Sequence (96 aa):
MGLGRHANRRFFNWFYWSINAGAVLSLLVVAFVQQ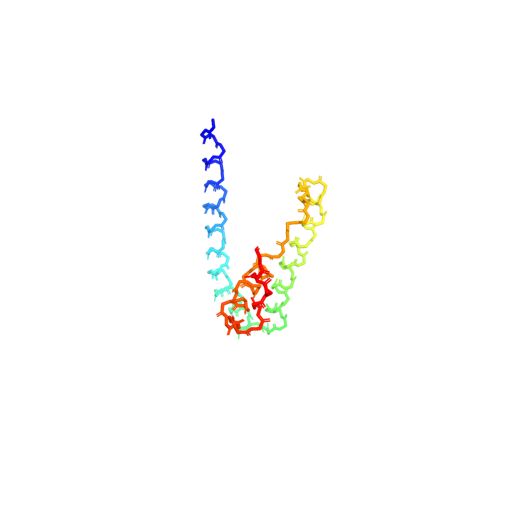NINFLVGYSLPVGCVGLAFFVFLFATPIFITKPPEGSQVSSMLKLALQNCCPRLWCPHAAR

Organism: Myotis brandtii (NCBI:txid109478)

Secondary structure (DSSP, 8-state):
--HHHHHHHHHHHHHHHHHHHHHHHIIIIIHHHHHHT-HHHHHHHHHHHHHHHHHHHHHHGGG--PPP-PPPHHHHHHHHHHHHH-TTS-------

pLDDT: mean 87.58, std 14.32, range [42.5, 98.19]